Protein AF-A0A1T5KG09-F1 (afdb_monomer_lite)

Foldseek 3Di:
DDDDDPDDPPPDPPPPDPDDDPDDDPDDDDDPVVVVVVVVVVVVVVVVVVVVVVPPPDPPPCDPCNVPDDDDPDDQDDDPPSPDPDDD

Structure (mmCIF, N/CA/C/O backbone):
data_AF-A0A1T5KG09-F1
#
_entry.id   AF-A0A1T5KG09-F1
#
loop_
_atom_site.group_PDB
_atom_site.id
_atom_site.type_symbol
_atom_site.label_atom_id
_atom_site.label_alt_id
_atom_site.label_comp_id
_atom_site.label_asym_id
_atom_site.label_entity_id
_atom_site.label_seq_id
_atom_site.pdbx_PDB_ins_code
_atom_site.Cartn_x
_atom_site.Cartn_y
_atom_site.Cartn_z
_atom_site.occupancy
_atom_site.B_iso_or_equiv
_atom_site.auth_seq_id
_atom_site.auth_comp_id
_atom_site.auth_asym_id
_atom_site.auth_atom_id
_atom_site.pdbx_PDB_model_num
ATOM 1 N N . MET A 1 1 ? -37.393 24.635 -42.291 1.00 43.28 1 MET A N 1
ATOM 2 C CA . MET A 1 1 ? -37.405 23.585 -41.248 1.00 43.28 1 MET A CA 1
ATOM 3 C C . MET A 1 1 ? -35.962 23.295 -40.864 1.00 43.28 1 MET A C 1
ATOM 5 O O . MET A 1 1 ? -35.319 22.509 -41.540 1.00 43.28 1 MET A O 1
ATOM 9 N N . SER A 1 2 ? -35.430 2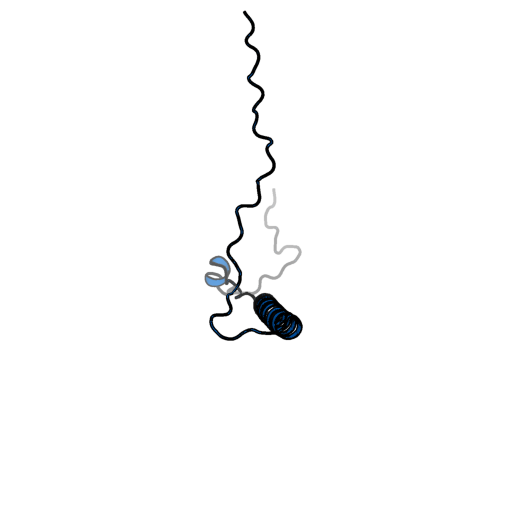4.001 -39.863 1.00 40.88 2 SER A N 1
ATOM 10 C CA . SER A 1 2 ? -34.086 23.754 -39.323 1.00 40.88 2 SER A CA 1
ATOM 11 C C . SER A 1 2 ? -34.270 23.196 -37.917 1.00 40.88 2 SER A C 1
ATOM 13 O O . SER A 1 2 ? -34.848 23.872 -37.069 1.00 40.88 2 SER A O 1
ATOM 15 N N . ALA A 1 3 ? -33.884 21.940 -37.711 1.00 49.47 3 ALA A N 1
ATOM 16 C CA . ALA A 1 3 ? -33.935 21.287 -36.412 1.00 49.47 3 ALA A CA 1
ATOM 17 C C . ALA A 1 3 ? -32.763 21.782 -35.552 1.00 49.47 3 ALA A C 1
ATOM 19 O O . ALA A 1 3 ? -31.621 21.789 -36.009 1.00 49.47 3 ALA A O 1
ATOM 20 N N . ALA A 1 4 ? -33.059 22.213 -34.326 1.00 56.44 4 ALA A N 1
ATOM 21 C CA . ALA A 1 4 ? -32.055 22.455 -33.297 1.00 56.44 4 ALA A CA 1
ATOM 22 C C . ALA A 1 4 ? -31.397 21.120 -32.893 1.00 56.44 4 ALA A C 1
ATOM 24 O O . ALA A 1 4 ? -32.104 20.110 -32.810 1.00 56.44 4 ALA A O 1
ATOM 25 N N . PRO A 1 5 ? -30.079 21.072 -32.631 1.00 56.66 5 PRO A N 1
ATOM 26 C CA . PRO A 1 5 ? -29.477 19.898 -32.027 1.00 56.66 5 PRO A CA 1
ATOM 27 C C . PRO A 1 5 ? -29.879 19.862 -30.548 1.00 56.66 5 PRO A C 1
ATOM 29 O O . PRO A 1 5 ? -29.854 20.879 -29.859 1.00 56.66 5 PRO A O 1
ATOM 32 N N . ALA A 1 6 ? -30.285 18.689 -30.068 1.00 59.66 6 ALA A N 1
ATOM 33 C CA . ALA A 1 6 ? -30.511 18.454 -28.652 1.00 59.66 6 ALA A CA 1
ATOM 34 C C . ALA A 1 6 ? -29.176 18.620 -27.913 1.00 59.66 6 ALA A C 1
ATOM 36 O O . ALA A 1 6 ? -28.257 17.818 -28.090 1.00 59.66 6 ALA A O 1
ATOM 37 N N . GLU A 1 7 ? -29.059 19.679 -27.117 1.00 55.59 7 GLU A N 1
ATOM 38 C CA . GLU A 1 7 ? -27.932 19.868 -26.216 1.00 55.59 7 GLU A CA 1
ATOM 39 C C . GLU A 1 7 ? -27.967 18.773 -25.149 1.00 55.59 7 GLU A C 1
ATOM 41 O O . GLU A 1 7 ? -28.839 18.686 -24.285 1.00 55.59 7 GLU A O 1
ATOM 46 N N . ASN A 1 8 ? -27.005 17.879 -25.315 1.00 58.44 8 ASN A N 1
ATOM 47 C CA . ASN A 1 8 ? -26.633 16.767 -24.471 1.00 58.44 8 ASN A CA 1
ATOM 48 C C . ASN A 1 8 ? -26.598 17.172 -22.983 1.00 58.44 8 ASN A C 1
ATOM 50 O O . ASN A 1 8 ? -25.655 17.820 -22.537 1.00 58.44 8 ASN A O 1
ATOM 54 N N . SER A 1 9 ? -27.596 16.747 -22.203 1.00 56.34 9 SER A N 1
ATOM 55 C CA . SER A 1 9 ? -27.693 16.942 -20.743 1.00 56.34 9 SER A CA 1
ATOM 56 C C . SER A 1 9 ? -26.688 16.095 -19.933 1.00 56.34 9 SER A C 1
ATOM 58 O O . SER A 1 9 ? -27.010 15.607 -18.853 1.00 56.34 9 SER A O 1
ATOM 60 N N . ALA A 1 10 ? -25.477 15.874 -20.448 1.00 61.25 10 ALA A N 1
ATOM 61 C CA . ALA A 1 10 ? -24.515 14.911 -19.907 1.00 61.25 10 ALA A CA 1
ATOM 62 C C . ALA A 1 10 ? -23.460 15.514 -18.960 1.00 61.25 10 ALA A C 1
ATOM 64 O O . ALA A 1 10 ? -22.392 14.928 -18.812 1.00 61.25 10 ALA A O 1
ATOM 65 N N . ASP A 1 11 ? -23.742 16.648 -18.314 1.00 57.22 11 ASP A N 1
ATOM 66 C CA . ASP A 1 11 ? -22.830 17.264 -17.337 1.00 57.22 11 ASP A CA 1
ATOM 67 C C . ASP A 1 11 ? -23.435 17.268 -15.924 1.00 57.22 11 ASP A C 1
ATOM 69 O O . ASP A 1 11 ? -23.570 18.293 -15.263 1.00 57.22 11 ASP A O 1
ATOM 73 N N . ALA A 1 12 ? -23.865 16.094 -15.459 1.00 61.88 12 ALA A N 1
ATOM 74 C CA . ALA A 1 12 ? -24.053 15.874 -14.031 1.00 61.88 12 ALA A CA 1
ATOM 75 C C . ALA A 1 12 ? -22.705 15.406 -13.457 1.00 61.88 12 ALA A C 1
ATOM 77 O O . ALA A 1 12 ? -22.162 14.419 -13.967 1.00 61.88 12 ALA A O 1
ATOM 78 N N . PRO A 1 13 ? -22.145 16.056 -12.415 1.00 70.25 13 PRO A N 1
ATOM 79 C CA . PRO A 1 13 ? -20.931 15.559 -11.781 1.00 70.25 13 PRO A CA 1
ATOM 80 C C . PRO A 1 13 ? -21.172 14.111 -11.332 1.00 70.25 13 PRO A C 1
ATOM 82 O O . PRO A 1 13 ? -22.262 13.814 -10.824 1.00 70.25 13 PRO A O 1
ATOM 85 N N . PRO A 1 14 ? -20.203 13.191 -11.515 1.00 65.25 14 PRO A N 1
ATOM 86 C CA . PRO A 1 14 ? -20.371 11.826 -11.054 1.00 65.25 14 PRO A CA 1
ATOM 87 C C . PRO A 1 14 ? -20.621 11.885 -9.550 1.00 65.25 14 PRO A C 1
ATOM 89 O O . PRO A 1 14 ? -19.744 12.261 -8.773 1.00 65.25 14 PRO A O 1
ATOM 92 N N . THR A 1 15 ? -21.845 11.553 -9.137 1.00 65.81 15 THR A N 1
ATOM 93 C CA . THR A 1 15 ? -22.145 11.340 -7.723 1.00 65.81 15 THR A CA 1
ATOM 94 C C . THR A 1 15 ? -21.184 10.244 -7.274 1.00 65.81 15 THR A C 1
ATOM 96 O O . THR A 1 15 ? -21.188 9.184 -7.909 1.00 65.81 15 THR A O 1
ATOM 99 N N . PRO A 1 16 ? -20.306 10.476 -6.279 1.00 67.31 16 PRO A N 1
ATOM 100 C CA . PRO A 1 16 ? -19.337 9.470 -5.885 1.00 67.31 16 PRO A CA 1
ATOM 101 C C . PRO A 1 16 ? -20.127 8.242 -5.442 1.00 67.31 16 PRO A C 1
ATOM 103 O O . PRO A 1 16 ? -20.824 8.273 -4.428 1.00 67.31 16 PRO A O 1
ATOM 106 N N . ALA A 1 17 ? -20.082 7.185 -6.256 1.00 65.88 17 ALA A N 1
ATOM 107 C CA . ALA A 1 17 ? -20.680 5.908 -5.919 1.00 65.88 17 ALA A CA 1
ATOM 108 C C . ALA A 1 17 ? -20.160 5.520 -4.532 1.00 65.88 17 ALA A C 1
ATOM 110 O O . ALA A 1 17 ? -18.952 5.583 -4.298 1.00 65.88 17 ALA A O 1
ATOM 111 N N . ALA A 1 18 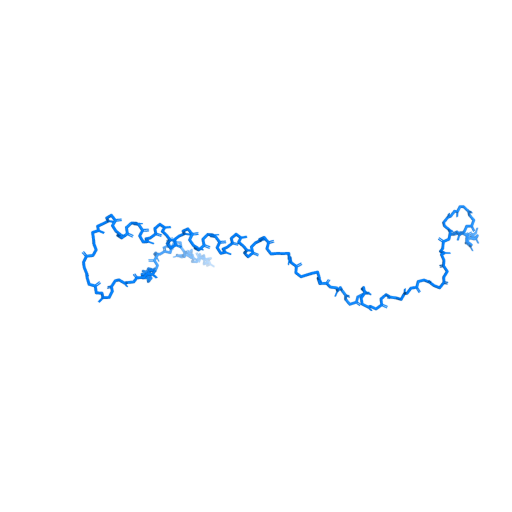? -21.074 5.209 -3.608 1.00 67.00 18 ALA A N 1
ATOM 112 C CA . ALA A 1 18 ? -20.756 4.974 -2.205 1.00 67.00 18 ALA A CA 1
ATOM 113 C C . ALA A 1 18 ? -19.585 3.985 -2.087 1.00 67.00 18 ALA A C 1
ATOM 115 O O . ALA A 1 18 ? -19.715 2.803 -2.411 1.00 67.00 18 ALA A O 1
ATOM 116 N N . ALA A 1 19 ? -18.416 4.493 -1.688 1.00 74.62 19 ALA A N 1
ATOM 117 C CA . ALA A 1 19 ? -17.207 3.695 -1.604 1.00 74.62 19 ALA A CA 1
ATOM 118 C C . ALA A 1 19 ? -17.398 2.609 -0.540 1.00 74.62 19 ALA A C 1
ATOM 120 O O . ALA A 1 19 ? -17.824 2.886 0.583 1.00 74.62 19 ALA A O 1
ATOM 121 N N . SER A 1 20 ? -17.086 1.363 -0.898 1.00 86.00 20 SER A N 1
ATOM 122 C CA . SER A 1 20 ? -17.078 0.271 0.075 1.00 86.00 20 SER A CA 1
ATOM 123 C C . SER A 1 20 ? -16.005 0.535 1.139 1.00 86.00 20 SER A C 1
ATOM 125 O O . SER A 1 20 ? -14.927 1.033 0.800 1.00 86.00 20 SER A O 1
ATOM 127 N N . PRO A 1 21 ? -16.270 0.221 2.419 1.00 89.62 21 PRO A N 1
ATOM 128 C CA . PRO A 1 21 ? -15.319 0.482 3.493 1.00 89.62 21 PRO A CA 1
ATOM 129 C C . PRO A 1 21 ? -14.022 -0.306 3.274 1.00 89.62 21 PRO A C 1
ATOM 131 O O . PRO A 1 21 ? -14.062 -1.489 2.942 1.00 89.62 21 PRO A O 1
ATOM 134 N N . ALA A 1 22 ? -12.872 0.340 3.495 1.00 91.69 22 ALA A N 1
ATOM 135 C CA . ALA A 1 22 ? -11.555 -0.272 3.285 1.00 91.69 22 ALA A CA 1
ATOM 136 C C . ALA A 1 22 ? -11.281 -1.460 4.229 1.00 91.69 22 ALA A C 1
ATOM 138 O O . ALA A 1 22 ? -10.598 -2.408 3.851 1.00 91.69 22 ALA A O 1
ATOM 139 N N . PHE A 1 23 ? -11.815 -1.415 5.453 1.00 94.88 23 PHE A N 1
ATOM 140 C CA . PHE A 1 23 ? -11.809 -2.519 6.414 1.00 94.88 23 PHE A CA 1
ATOM 141 C C . PHE A 1 23 ? -12.968 -2.366 7.411 1.00 94.88 23 PHE A C 1
ATOM 143 O O . PHE A 1 23 ? -13.600 -1.311 7.490 1.00 94.88 23 PHE A O 1
ATOM 150 N N . ARG A 1 24 ? -13.262 -3.426 8.174 1.00 95.44 24 ARG A N 1
ATOM 151 C CA . ARG A 1 24 ? -14.288 -3.437 9.227 1.00 95.44 24 ARG A CA 1
ATOM 152 C C . ARG A 1 24 ? -13.735 -4.081 10.496 1.00 95.44 24 ARG A C 1
ATOM 154 O O . ARG A 1 24 ? -13.090 -5.123 10.427 1.00 95.44 24 ARG A O 1
ATOM 161 N N . VAL A 1 25 ? -14.058 -3.495 11.646 1.00 96.38 25 VAL A N 1
ATOM 162 C CA . VAL A 1 25 ? -13.841 -4.112 12.960 1.00 96.38 25 VAL A CA 1
ATOM 163 C C . VAL A 1 25 ? -14.939 -5.145 13.205 1.00 96.38 25 VAL A C 1
ATOM 165 O O . VAL A 1 25 ? -16.122 -4.815 13.178 1.00 96.38 25 VAL A O 1
ATOM 168 N N . VAL A 1 26 ? -14.555 -6.405 13.397 1.00 97.88 26 VAL A N 1
ATOM 169 C CA . VAL A 1 26 ? -15.501 -7.522 13.584 1.00 97.88 26 VAL A CA 1
ATOM 170 C C . VAL A 1 26 ? -15.835 -7.795 15.052 1.00 97.88 26 VAL A C 1
ATOM 172 O O . VAL A 1 26 ? -16.840 -8.435 15.342 1.00 97.88 26 VAL A O 1
ATOM 175 N N . SER A 1 27 ? -15.008 -7.309 15.977 1.00 96.31 27 SER A N 1
ATOM 176 C CA . SER A 1 27 ? -15.155 -7.521 17.417 1.00 96.31 27 SER A CA 1
ATOM 177 C C . SER A 1 27 ? -14.459 -6.416 18.209 1.00 96.31 27 SER A C 1
ATOM 179 O O . SER A 1 27 ? -13.408 -5.934 17.786 1.00 96.31 27 SER A O 1
ATOM 181 N N . GLY A 1 28 ? -14.993 -6.093 19.389 1.00 97.00 28 GLY A N 1
ATOM 182 C CA . GLY A 1 28 ? -14.479 -5.026 20.253 1.00 97.00 28 GLY A CA 1
ATOM 183 C C . GLY A 1 28 ? -14.993 -3.636 19.865 1.00 97.00 28 GLY A C 1
ATOM 184 O O . GLY A 1 28 ? -15.680 -3.471 18.859 1.00 97.00 28 GLY A O 1
ATOM 185 N N . ALA A 1 29 ? -14.665 -2.641 20.688 1.00 96.88 29 ALA A N 1
ATOM 186 C CA . ALA A 1 29 ? -15.012 -1.237 20.479 1.00 96.88 29 ALA A CA 1
ATOM 187 C C . ALA A 1 29 ? -13.743 -0.382 20.645 1.00 96.88 29 ALA A C 1
ATOM 189 O O . ALA A 1 29 ? -13.506 0.134 21.738 1.00 96.88 29 ALA A O 1
ATOM 190 N N . PRO A 1 30 ? -12.877 -0.312 19.614 1.00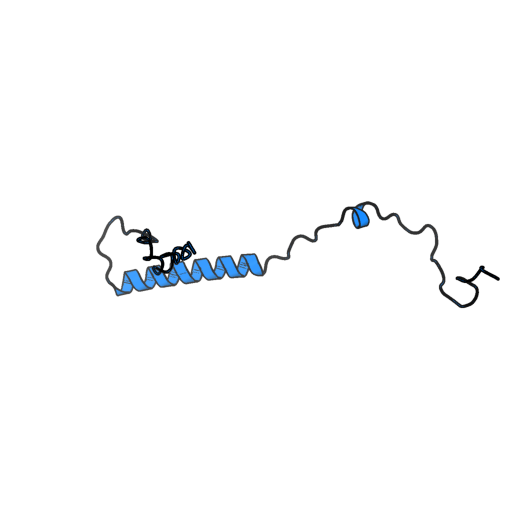 97.19 30 PRO A N 1
ATOM 191 C CA . PRO A 1 30 ? -11.650 0.468 19.698 1.00 97.19 30 PRO A CA 1
ATOM 192 C C . PRO A 1 30 ? -11.975 1.949 19.871 1.00 97.19 30 PRO A C 1
ATOM 194 O O . PRO A 1 30 ? -12.933 2.462 19.287 1.00 97.19 30 PRO A O 1
ATOM 197 N N . SER A 1 31 ? -11.149 2.631 20.652 1.00 98.38 31 SER A N 1
ATOM 198 C CA . SER A 1 31 ? -11.177 4.088 20.735 1.00 98.38 31 SER A CA 1
ATOM 199 C C . SER A 1 31 ? -10.771 4.724 19.400 1.00 98.38 31 SER A C 1
ATOM 201 O O . SER A 1 31 ? -10.081 4.113 18.577 1.00 98.38 31 SER A O 1
ATOM 203 N N . ASP A 1 32 ? -11.138 5.991 19.203 1.00 98.19 32 ASP A N 1
ATOM 204 C CA . ASP A 1 32 ? -10.776 6.749 17.997 1.00 98.19 32 ASP A CA 1
ATOM 205 C C . ASP A 1 32 ? -9.256 6.797 17.778 1.00 98.19 32 ASP A C 1
ATOM 207 O O . ASP A 1 32 ? -8.773 6.724 16.646 1.00 98.19 32 ASP A O 1
ATOM 211 N N . VAL A 1 33 ? -8.490 6.861 18.872 1.00 98.44 33 VAL A N 1
ATOM 212 C CA . VAL A 1 33 ? -7.022 6.868 18.847 1.00 98.44 33 VAL A CA 1
ATOM 213 C C . VAL A 1 33 ? -6.473 5.539 18.330 1.00 98.44 33 VAL A C 1
ATOM 215 O O . VAL A 1 33 ? -5.563 5.525 17.502 1.00 98.44 33 VAL A O 1
ATOM 218 N N . GLU A 1 34 ? -7.033 4.416 18.773 1.00 98.44 34 GLU A N 1
ATOM 219 C CA . GLU A 1 34 ? -6.614 3.088 18.316 1.00 98.44 34 GLU A CA 1
ATOM 220 C C . GLU A 1 34 ? -6.988 2.855 16.848 1.00 98.44 34 GLU A C 1
ATOM 222 O O . GLU A 1 34 ? -6.174 2.338 16.080 1.00 98.44 34 GLU A O 1
ATOM 227 N N . LEU A 1 35 ? -8.177 3.295 16.419 1.00 97.69 35 LEU A N 1
ATOM 228 C CA . LEU A 1 35 ? -8.573 3.253 15.006 1.00 97.69 35 LEU A CA 1
ATOM 229 C C . LEU A 1 35 ? -7.644 4.092 14.125 1.00 97.69 35 LEU A C 1
ATOM 231 O O . LEU A 1 35 ? -7.232 3.636 13.050 1.00 97.69 35 LEU A O 1
ATOM 235 N N . ALA A 1 36 ? -7.278 5.292 14.578 1.00 97.94 36 ALA A N 1
ATOM 236 C CA . ALA A 1 36 ? -6.322 6.143 13.880 1.00 97.94 36 ALA A CA 1
ATOM 237 C C . ALA A 1 36 ? -4.943 5.474 13.790 1.00 97.94 36 ALA A C 1
ATOM 239 O O . ALA A 1 36 ? -4.341 5.454 12.713 1.00 97.94 36 ALA A O 1
ATOM 240 N N . ALA A 1 37 ? -4.472 4.860 14.879 1.00 98.31 37 ALA A N 1
ATOM 241 C CA . ALA A 1 37 ? -3.197 4.150 14.911 1.00 98.31 37 ALA A CA 1
ATOM 242 C C . ALA A 1 37 ? -3.169 2.972 13.922 1.00 98.31 37 ALA A C 1
ATOM 244 O O . ALA A 1 37 ? -2.240 2.864 13.119 1.00 98.31 37 ALA A O 1
ATOM 245 N N . VAL A 1 38 ? -4.206 2.127 13.911 1.00 97.62 38 VAL A N 1
ATOM 246 C CA . VAL A 1 38 ? -4.317 1.006 12.959 1.00 97.62 38 VAL A CA 1
ATOM 247 C C . VAL A 1 38 ? -4.352 1.517 11.520 1.00 97.62 38 VAL A C 1
ATOM 249 O O . VAL A 1 38 ? -3.645 0.988 10.661 1.00 97.62 38 VAL A O 1
ATOM 252 N N . THR A 1 39 ? -5.116 2.576 11.253 1.00 97.62 39 THR A N 1
ATOM 253 C CA . THR A 1 39 ? -5.190 3.183 9.917 1.00 97.62 39 THR A CA 1
ATOM 254 C C . THR A 1 39 ? -3.825 3.702 9.466 1.00 97.62 39 THR A C 1
ATOM 256 O O . THR A 1 39 ? -3.400 3.418 8.345 1.00 97.62 39 THR A O 1
ATOM 259 N N . ALA A 1 40 ? -3.097 4.397 10.343 1.00 98.50 40 ALA A N 1
ATOM 260 C CA . ALA A 1 40 ? -1.758 4.903 10.056 1.00 98.50 40 ALA A CA 1
ATOM 261 C C . ALA A 1 40 ? -0.772 3.769 9.736 1.00 98.50 40 ALA A C 1
ATOM 263 O O . ALA A 1 40 ? -0.028 3.858 8.758 1.00 98.50 40 ALA A O 1
ATOM 264 N N . VAL A 1 41 ? -0.807 2.672 10.500 1.00 98.50 41 VAL A N 1
ATOM 265 C CA . VAL A 1 41 ? 0.025 1.487 10.238 1.00 98.50 41 VAL A CA 1
ATOM 266 C C . VAL A 1 41 ? -0.332 0.855 8.894 1.00 98.50 41 VAL A C 1
ATOM 268 O O . VAL A 1 41 ? 0.561 0.566 8.096 1.00 98.50 41 VAL A O 1
ATOM 271 N N . LEU A 1 42 ? -1.619 0.676 8.591 1.00 98.12 42 LEU A N 1
ATOM 272 C CA . LEU A 1 42 ? -2.052 0.124 7.306 1.00 98.12 42 LEU A CA 1
ATOM 273 C C . LEU A 1 42 ? -1.569 0.992 6.136 1.00 98.12 42 LEU A C 1
ATOM 275 O O . LEU A 1 42 ? -0.955 0.464 5.208 1.00 98.12 42 LEU A O 1
ATOM 279 N N . LEU A 1 43 ? -1.744 2.313 6.206 1.00 98.19 43 LEU A N 1
ATOM 280 C CA . LEU A 1 43 ? -1.255 3.232 5.174 1.00 98.19 43 LEU A CA 1
ATOM 281 C C . LEU A 1 43 ? 0.273 3.178 5.028 1.00 98.19 43 LEU A C 1
ATOM 283 O O . LEU A 1 43 ? 0.776 3.070 3.909 1.00 98.19 43 LEU A O 1
ATOM 287 N N . ALA A 1 44 ? 1.015 3.169 6.138 1.00 98.31 44 ALA A N 1
ATOM 288 C CA . ALA A 1 44 ? 2.472 3.064 6.119 1.00 98.31 44 ALA A CA 1
ATOM 289 C C . ALA A 1 44 ? 2.946 1.748 5.478 1.00 98.31 44 ALA A C 1
ATOM 291 O O . ALA A 1 44 ? 3.861 1.752 4.653 1.00 98.31 44 ALA A O 1
ATOM 292 N N . THR A 1 45 ? 2.300 0.621 5.797 1.00 98.38 45 THR A N 1
ATOM 293 C CA . THR A 1 45 ? 2.649 -0.681 5.203 1.00 98.38 45 THR A CA 1
ATOM 294 C C . THR A 1 45 ? 2.337 -0.744 3.708 1.00 98.38 45 THR A C 1
ATOM 296 O O . THR A 1 45 ? 3.135 -1.291 2.942 1.00 98.38 45 THR A O 1
ATOM 299 N N . LEU A 1 46 ? 1.215 -0.166 3.267 1.00 97.56 46 LEU A N 1
ATOM 300 C CA . LEU A 1 46 ? 0.865 -0.074 1.849 1.00 97.56 46 LEU A CA 1
ATOM 301 C C . LEU A 1 46 ? 1.875 0.791 1.090 1.00 97.56 46 LEU A C 1
ATOM 303 O O . LEU A 1 46 ? 2.374 0.366 0.046 1.00 97.56 46 LEU A O 1
ATOM 307 N N . GLN A 1 47 ? 2.245 1.945 1.647 1.00 97.75 47 GLN A N 1
ATOM 308 C CA . GLN A 1 47 ? 3.253 2.819 1.053 1.00 97.75 47 GLN A CA 1
ATOM 309 C C . GLN A 1 47 ? 4.619 2.132 0.967 1.00 97.75 47 GLN A C 1
ATOM 311 O O . GLN A 1 47 ? 5.275 2.184 -0.073 1.00 97.75 47 GLN A O 1
ATOM 316 N N . ALA A 1 48 ? 5.042 1.441 2.028 1.00 96.31 48 ALA A N 1
ATOM 317 C CA . ALA A 1 48 ? 6.301 0.703 2.040 1.00 96.31 48 ALA A CA 1
ATOM 318 C C . ALA A 1 48 ? 6.335 -0.383 0.952 1.00 96.31 48 ALA A C 1
ATOM 320 O O . ALA A 1 48 ? 7.335 -0.519 0.246 1.00 96.31 48 ALA A O 1
ATOM 321 N N . ARG A 1 49 ? 5.229 -1.115 0.758 1.00 96.06 49 ARG A N 1
ATOM 322 C CA . ARG A 1 49 ? 5.110 -2.116 -0.315 1.00 96.06 49 ARG A CA 1
ATOM 323 C C . ARG A 1 49 ? 5.144 -1.489 -1.705 1.00 96.06 49 ARG A C 1
ATOM 325 O O . ARG A 1 49 ? 5.825 -2.019 -2.579 1.00 96.06 49 ARG A O 1
ATOM 332 N N . ALA A 1 50 ? 4.452 -0.369 -1.904 1.00 94.94 50 ALA A N 1
ATOM 333 C CA . ALA A 1 50 ? 4.482 0.359 -3.170 1.00 94.94 50 ALA A CA 1
ATOM 334 C C . ALA A 1 50 ? 5.904 0.842 -3.501 1.00 94.94 50 ALA A C 1
ATOM 336 O O . ALA A 1 50 ? 6.388 0.635 -4.613 1.00 94.94 50 ALA A O 1
ATOM 337 N N . ASN A 1 51 ? 6.609 1.395 -2.512 1.00 94.31 51 ASN A N 1
ATOM 338 C CA . ASN A 1 51 ? 7.992 1.839 -2.663 1.00 94.31 51 ASN A CA 1
ATOM 339 C C . ASN A 1 51 ? 8.936 0.668 -2.970 1.00 94.31 51 ASN A C 1
ATOM 341 O O . ASN A 1 51 ? 9.771 0.776 -3.864 1.00 94.31 51 ASN A O 1
ATOM 345 N N . ALA A 1 52 ? 8.786 -0.465 -2.278 1.00 92.31 52 ALA A N 1
ATOM 346 C CA . ALA A 1 52 ? 9.585 -1.661 -2.538 1.00 92.31 52 ALA A CA 1
ATOM 347 C C . ALA A 1 52 ? 9.356 -2.209 -3.958 1.00 92.31 52 ALA A C 1
ATOM 349 O O . ALA A 1 52 ? 10.310 -2.586 -4.637 1.00 92.31 52 ALA A O 1
ATOM 350 N N . ALA A 1 53 ? 8.109 -2.201 -4.435 1.00 88.19 53 ALA A N 1
ATOM 351 C CA . ALA A 1 53 ? 7.780 -2.593 -5.803 1.00 88.19 53 ALA A CA 1
ATOM 352 C C . ALA A 1 53 ? 8.372 -1.629 -6.846 1.00 88.19 53 ALA A C 1
ATOM 354 O O . ALA A 1 53 ? 8.835 -2.076 -7.893 1.00 88.19 53 ALA A O 1
ATOM 355 N N . ALA A 1 54 ? 8.397 -0.325 -6.556 1.00 86.69 54 ALA A N 1
ATOM 356 C CA . ALA A 1 54 ? 9.012 0.680 -7.423 1.00 86.69 54 ALA A CA 1
ATOM 357 C C . ALA A 1 54 ? 10.549 0.589 -7.444 1.00 86.69 54 ALA A C 1
ATOM 359 O O . ALA A 1 54 ? 11.164 0.838 -8.480 1.00 86.69 54 ALA A O 1
ATOM 360 N N . ALA A 1 55 ? 11.166 0.218 -6.319 1.00 85.00 55 ALA A N 1
ATOM 361 C CA . ALA A 1 55 ? 12.612 0.050 -6.194 1.00 85.00 55 ALA A CA 1
ATOM 362 C C . ALA A 1 55 ? 13.128 -1.269 -6.795 1.00 85.00 55 ALA A C 1
ATOM 364 O O . ALA A 1 55 ? 14.327 -1.400 -7.046 1.00 85.00 55 ALA A O 1
ATOM 365 N N . ALA A 1 56 ? 12.253 -2.252 -7.028 1.00 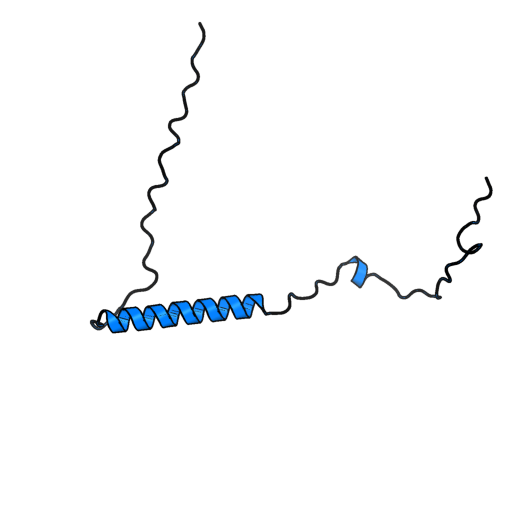80.38 56 ALA A N 1
ATOM 366 C CA . ALA A 1 56 ? 12.649 -3.507 -7.647 1.00 80.38 56 ALA A CA 1
ATOM 367 C C . ALA A 1 56 ? 13.206 -3.242 -9.061 1.00 80.38 56 ALA A C 1
ATOM 369 O O . ALA A 1 56 ? 12.521 -2.618 -9.881 1.00 80.38 56 ALA A O 1
ATOM 370 N N . PRO A 1 57 ? 14.427 -3.713 -9.388 1.00 77.31 57 PRO A N 1
ATOM 371 C CA . PRO A 1 57 ? 14.974 -3.540 -10.723 1.00 77.31 57 PRO A CA 1
ATOM 372 C C . PRO A 1 57 ? 14.021 -4.185 -11.726 1.00 77.31 57 PRO A C 1
ATOM 374 O O . PRO A 1 57 ? 13.700 -5.374 -11.637 1.00 77.31 57 PRO A O 1
ATOM 377 N N . ARG A 1 58 ? 13.545 -3.387 -12.687 1.00 76.50 58 ARG A N 1
ATOM 378 C CA . ARG A 1 58 ? 12.696 -3.901 -13.761 1.00 76.50 58 ARG A CA 1
ATOM 379 C C . ARG A 1 58 ? 13.471 -5.022 -14.458 1.00 76.50 58 ARG A C 1
ATOM 381 O O . ARG A 1 58 ? 14.636 -4.803 -14.800 1.00 76.50 58 ARG A O 1
ATOM 388 N N . PRO A 1 59 ? 12.864 -6.199 -14.697 1.00 75.62 59 PRO A N 1
ATOM 389 C CA . PRO A 1 59 ? 13.551 -7.259 -15.414 1.00 75.62 59 PRO A CA 1
ATOM 390 C C . PRO A 1 59 ? 14.038 -6.698 -16.748 1.00 75.62 59 PRO A C 1
ATOM 392 O O . PRO A 1 59 ? 13.243 -6.153 -17.524 1.00 75.62 59 PRO A O 1
ATOM 395 N N . VAL A 1 60 ? 15.348 -6.800 -16.992 1.00 80.62 60 VAL A N 1
ATOM 396 C CA . VAL A 1 60 ? 15.944 -6.402 -18.267 1.00 80.62 60 VAL A CA 1
ATOM 397 C C . VAL A 1 60 ? 15.335 -7.311 -19.325 1.00 80.62 60 VAL A C 1
ATOM 399 O O . VAL A 1 60 ? 15.665 -8.491 -19.434 1.00 80.62 60 VAL A O 1
ATOM 402 N N . ARG A 1 61 ? 14.372 -6.781 -20.081 1.00 82.06 61 ARG A N 1
ATOM 403 C CA . ARG A 1 61 ? 13.756 -7.522 -21.176 1.00 82.06 61 ARG A CA 1
ATOM 404 C C . ARG A 1 61 ? 14.777 -7.594 -22.298 1.00 82.06 61 ARG A C 1
ATOM 406 O O . ARG A 1 61 ? 14.934 -6.640 -23.052 1.00 82.06 61 ARG A O 1
ATOM 413 N N . VAL A 1 62 ? 15.460 -8.730 -22.409 1.00 86.56 62 VAL A N 1
ATOM 414 C CA . VAL A 1 62 ? 16.314 -9.008 -23.565 1.00 86.56 62 VAL A CA 1
ATOM 415 C C . VAL A 1 62 ? 15.421 -9.049 -24.800 1.00 86.56 62 VAL A C 1
ATOM 417 O O . VAL A 1 62 ? 14.529 -9.902 -24.909 1.00 86.56 62 VAL A O 1
ATOM 420 N N . THR A 1 63 ? 15.636 -8.108 -25.716 1.00 88.81 63 THR A N 1
ATOM 421 C CA . THR A 1 63 ? 14.889 -8.032 -26.977 1.00 88.81 63 THR A CA 1
ATOM 422 C C . THR A 1 63 ? 15.141 -9.276 -27.830 1.00 88.81 63 THR A C 1
ATOM 424 O O . THR A 1 63 ? 16.154 -9.961 -27.676 1.00 88.81 63 THR A O 1
ATOM 427 N N . ALA A 1 64 ? 14.221 -9.588 -28.748 1.00 88.69 64 ALA A N 1
ATOM 428 C CA . ALA A 1 64 ? 14.423 -10.686 -29.696 1.00 88.69 64 ALA A CA 1
ATOM 429 C C . ALA A 1 64 ? 15.706 -10.480 -30.526 1.00 88.69 64 ALA A C 1
ATOM 431 O O . ALA A 1 64 ? 16.473 -11.423 -30.697 1.00 88.69 64 ALA A O 1
ATOM 432 N N . TRP A 1 65 ? 15.985 -9.233 -30.928 1.00 85.88 65 TRP A N 1
ATOM 433 C CA . TRP A 1 65 ? 17.218 -8.850 -31.616 1.00 85.88 65 TRP A CA 1
ATOM 434 C C . TRP A 1 65 ? 18.471 -9.158 -30.790 1.00 85.88 65 TRP A C 1
ATOM 436 O O . TRP A 1 65 ? 19.338 -9.878 -31.277 1.00 85.88 65 TRP A O 1
ATOM 446 N N . GLN A 1 66 ? 18.541 -8.706 -29.529 1.00 89.12 66 GLN A N 1
ATOM 447 C CA . GLN A 1 66 ? 19.673 -8.997 -28.632 1.00 89.12 66 GLN A CA 1
ATOM 448 C C . GLN A 1 66 ? 19.871 -10.501 -28.415 1.00 89.12 66 GLN A C 1
ATOM 450 O O . GLN A 1 66 ? 21.003 -10.965 -28.361 1.00 89.12 66 GLN A O 1
ATOM 455 N N . ARG A 1 67 ? 18.780 -11.275 -28.334 1.00 86.62 67 ARG A N 1
ATOM 456 C CA . ARG A 1 67 ? 18.839 -12.744 -28.255 1.00 86.62 67 ARG A CA 1
ATOM 457 C C . ARG A 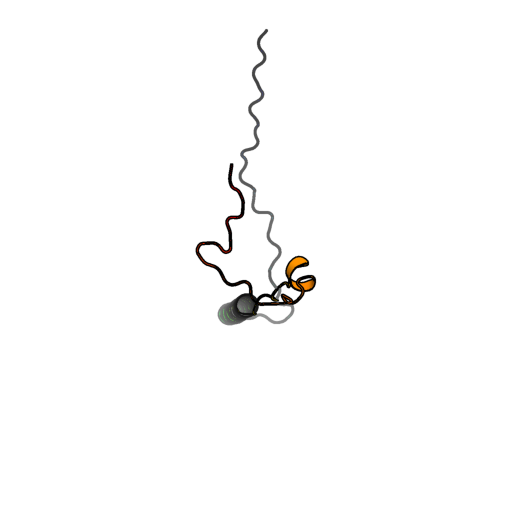1 67 ? 19.390 -13.384 -29.529 1.00 86.62 67 ARG A C 1
ATOM 459 O O . ARG A 1 67 ? 20.045 -14.417 -29.455 1.00 86.62 67 ARG A O 1
ATOM 466 N N . SER A 1 68 ? 19.101 -12.792 -30.686 1.00 89.12 68 SER A N 1
ATOM 467 C CA . SER A 1 68 ? 19.557 -13.283 -31.990 1.00 89.12 68 SER A CA 1
ATOM 468 C C . SER A 1 68 ? 20.915 -12.733 -32.436 1.00 89.12 68 SER A C 1
ATOM 470 O O . SER A 1 68 ? 21.483 -13.255 -33.397 1.00 89.12 68 SER A O 1
ATOM 472 N N . GLN A 1 69 ? 21.443 -11.695 -31.775 1.00 90.75 69 GLN A N 1
ATOM 473 C CA . GLN A 1 69 ? 22.737 -11.115 -32.119 1.00 90.75 69 GLN A CA 1
ATOM 474 C C . GLN A 1 69 ? 23.827 -12.176 -31.971 1.00 90.75 69 GLN A C 1
ATOM 476 O O . GLN A 1 69 ? 24.012 -12.776 -30.914 1.00 90.75 69 GLN A O 1
ATOM 481 N N . ARG A 1 70 ? 24.570 -12.404 -33.054 1.00 85.75 70 ARG A N 1
ATOM 482 C CA . ARG A 1 70 ? 25.773 -13.238 -33.043 1.00 85.75 70 ARG A CA 1
ATOM 483 C C . ARG A 1 70 ? 27.000 -12.347 -32.915 1.00 85.75 70 ARG A C 1
ATOM 485 O O . ARG A 1 70 ? 26.987 -11.202 -33.363 1.00 85.75 70 ARG A O 1
ATOM 492 N N . GLY A 1 71 ? 28.063 -12.886 -32.324 1.00 85.00 71 GLY A N 1
ATOM 493 C CA . GLY A 1 71 ? 29.348 -12.197 -32.270 1.00 85.00 71 GLY A CA 1
ATOM 494 C C . GLY A 1 71 ? 29.854 -11.865 -33.675 1.00 85.00 71 GLY A C 1
ATOM 495 O O . GLY A 1 71 ? 29.738 -12.679 -34.597 1.00 85.00 71 GLY A O 1
ATOM 496 N N . LEU A 1 72 ? 30.416 -10.666 -33.839 1.00 82.94 72 LEU A N 1
ATOM 497 C CA . LEU A 1 72 ? 31.118 -10.301 -35.064 1.00 82.94 72 LEU A CA 1
ATOM 498 C C . LEU A 1 72 ? 32.292 -11.260 -35.257 1.00 82.94 72 LEU A C 1
ATOM 500 O O . LEU A 1 72 ? 33.072 -11.494 -34.337 1.00 82.94 72 LEU A O 1
ATOM 504 N N . ARG A 1 73 ? 32.439 -11.808 -36.466 1.00 85.69 73 ARG A N 1
ATOM 505 C CA . ARG A 1 73 ? 33.553 -12.720 -36.769 1.00 85.69 73 ARG A CA 1
ATOM 506 C C . ARG A 1 73 ? 34.908 -12.014 -36.709 1.00 85.69 73 ARG A C 1
ATOM 508 O O . ARG A 1 73 ? 35.913 -12.668 -36.456 1.00 85.69 73 ARG A O 1
ATOM 515 N N . ARG A 1 74 ? 34.937 -10.704 -36.979 1.00 83.75 74 ARG A N 1
ATOM 516 C CA . ARG A 1 74 ? 36.121 -9.839 -36.922 1.00 83.75 74 ARG A CA 1
ATOM 517 C C . ARG A 1 74 ? 35.715 -8.416 -36.518 1.00 83.75 74 ARG A C 1
ATOM 519 O O . ARG A 1 74 ? 34.618 -7.995 -36.887 1.00 83.75 74 ARG A O 1
ATOM 526 N N . PRO A 1 75 ? 36.575 -7.671 -35.804 1.00 81.12 75 PRO A N 1
ATOM 527 C CA . PRO A 1 75 ? 36.367 -6.246 -35.575 1.00 81.12 75 PRO A CA 1
ATOM 528 C C . PRO A 1 75 ? 36.302 -5.488 -36.908 1.00 81.12 75 PRO A C 1
ATOM 530 O O . PRO A 1 75 ? 37.163 -5.672 -37.768 1.00 81.12 75 PRO A O 1
ATOM 533 N N . HIS A 1 76 ? 35.298 -4.630 -37.081 1.00 79.31 76 HIS A N 1
ATOM 534 C CA . HIS A 1 76 ? 35.285 -3.664 -38.178 1.00 79.31 76 HIS A CA 1
ATOM 535 C C . HIS A 1 76 ? 36.085 -2.434 -37.749 1.00 79.31 76 HIS A C 1
ATOM 537 O O . HIS A 1 76 ? 35.793 -1.852 -36.707 1.00 79.31 76 HIS A O 1
ATOM 543 N N . VAL A 1 77 ? 37.091 -2.052 -38.536 1.00 81.31 77 VAL A N 1
ATOM 544 C CA . VAL A 1 77 ? 37.906 -0.856 -38.283 1.00 81.31 77 VAL A CA 1
ATOM 545 C C . VAL A 1 77 ? 37.285 0.319 -39.035 1.00 81.31 77 VAL A C 1
ATOM 547 O O . VAL A 1 77 ? 37.287 0.304 -40.268 1.00 81.31 77 VAL A O 1
ATOM 550 N N . PRO A 1 78 ? 36.723 1.326 -38.344 1.00 79.75 78 PRO A N 1
ATOM 551 C CA . PRO A 1 78 ? 36.248 2.519 -39.013 1.00 79.75 78 PRO A CA 1
ATOM 552 C C . PRO A 1 78 ? 37.391 3.462 -39.390 1.00 79.75 78 PRO A C 1
ATOM 554 O O . PRO A 1 78 ? 38.311 3.673 -38.610 1.00 79.75 78 PRO A O 1
ATOM 557 N N . GLY A 1 79 ? 37.318 4.045 -40.589 1.00 76.50 79 GLY A N 1
ATOM 558 C CA . GLY A 1 79 ? 38.296 5.023 -41.064 1.00 76.50 79 GLY A CA 1
ATOM 559 C C . GLY A 1 79 ? 38.082 5.442 -42.525 1.00 76.50 79 GLY A C 1
ATOM 560 O O . GLY A 1 79 ? 37.334 4.780 -43.256 1.00 76.50 79 GLY A O 1
ATOM 561 N N . PRO A 1 80 ? 38.717 6.542 -42.969 1.00 71.12 80 PRO A N 1
ATOM 562 C CA . PRO A 1 80 ? 38.760 6.929 -44.379 1.00 71.12 80 PRO A CA 1
ATOM 563 C C . PRO A 1 80 ? 39.238 5.758 -45.254 1.00 71.12 80 PRO A C 1
ATOM 565 O O . PRO A 1 80 ? 40.181 5.066 -44.894 1.00 71.12 80 PRO A O 1
ATOM 568 N N . GLY A 1 81 ? 38.559 5.493 -46.373 1.00 72.94 81 GLY A N 1
ATOM 569 C CA . GLY A 1 81 ? 38.858 4.356 -47.262 1.00 72.94 81 GLY A CA 1
ATOM 570 C C . GLY A 1 81 ? 38.246 3.011 -46.846 1.00 72.94 81 GLY A C 1
ATOM 571 O O . GLY A 1 81 ? 38.093 2.133 -47.687 1.00 72.94 81 GLY A O 1
ATOM 572 N N . HIS A 1 82 ? 37.794 2.857 -45.597 1.00 74.44 82 HIS A N 1
ATOM 573 C CA . HIS A 1 82 ? 37.182 1.607 -45.119 1.00 74.44 82 HIS A CA 1
ATOM 574 C C . HIS A 1 82 ? 35.656 1.543 -45.311 1.00 74.44 82 HIS A C 1
ATOM 576 O O . HIS A 1 82 ? 35.072 0.470 -45.189 1.00 74.44 82 HIS A O 1
ATOM 582 N N . TRP A 1 83 ? 35.009 2.670 -45.640 1.00 71.69 83 TRP A N 1
ATOM 583 C CA . TRP A 1 83 ? 33.546 2.765 -45.804 1.00 71.69 83 TRP A CA 1
ATOM 584 C C . TRP A 1 83 ? 33.084 3.305 -47.165 1.00 71.69 83 TRP A C 1
ATOM 586 O O . TRP A 1 83 ? 31.892 3.538 -47.355 1.00 71.69 83 TRP A O 1
ATOM 596 N N . ARG A 1 84 ? 33.989 3.542 -48.124 1.00 65.38 84 ARG A N 1
ATOM 597 C CA . ARG A 1 84 ? 33.640 4.181 -49.405 1.00 65.38 84 ARG A CA 1
ATOM 598 C C . ARG A 1 84 ? 34.279 3.460 -50.590 1.00 65.38 84 ARG A C 1
ATOM 600 O O . ARG A 1 84 ? 35.381 3.795 -50.997 1.00 65.38 84 ARG A O 1
ATOM 607 N N . GLY A 1 85 ? 33.539 2.492 -51.131 1.00 65.56 85 GLY A N 1
ATOM 608 C CA . GLY A 1 85 ? 33.789 1.838 -52.422 1.00 65.56 85 GLY A CA 1
ATOM 609 C C . GLY A 1 85 ? 32.769 2.222 -53.501 1.00 65.56 85 GLY A C 1
ATOM 610 O O . GLY A 1 85 ? 32.553 1.450 -54.424 1.00 65.56 85 GLY A O 1
ATOM 611 N N . PHE A 1 86 ? 32.095 3.370 -53.367 1.00 62.75 86 PHE A N 1
ATOM 612 C CA . PHE A 1 86 ? 31.253 3.913 -54.432 1.00 62.75 86 PHE A CA 1
ATOM 613 C C . PHE A 1 86 ? 31.973 5.098 -55.073 1.00 62.75 86 PHE A C 1
ATOM 615 O O . PHE A 1 86 ? 31.990 6.196 -54.516 1.00 62.75 86 PHE A O 1
ATOM 622 N N . SER A 1 87 ? 32.602 4.847 -56.216 1.00 65.31 87 SER A N 1
ATOM 623 C CA . SER A 1 87 ? 32.937 5.873 -57.198 1.00 65.31 87 SER A CA 1
ATOM 624 C C . SER A 1 87 ? 31.774 5.931 -58.187 1.00 65.31 87 SER A C 1
ATOM 626 O O . SER A 1 87 ? 31.633 5.029 -59.015 1.00 65.31 87 SER A O 1
ATOM 628 N N . GLY A 1 88 ? 30.907 6.928 -58.026 1.00 56.75 88 GLY A N 1
ATOM 629 C CA . GLY A 1 88 ? 30.092 7.419 -59.137 1.00 56.75 88 GLY A CA 1
ATOM 630 C C . GLY A 1 88 ? 30.941 8.289 -60.047 1.00 56.75 88 GLY A C 1
ATOM 631 O O . GLY A 1 88 ? 31.884 8.919 -59.511 1.00 56.75 88 GLY A O 1
#

Radius of gyration: 32.49 Å; chains: 1; bounding box: 76×37×80 Å

Secondary structure (DSSP, 8-state):
-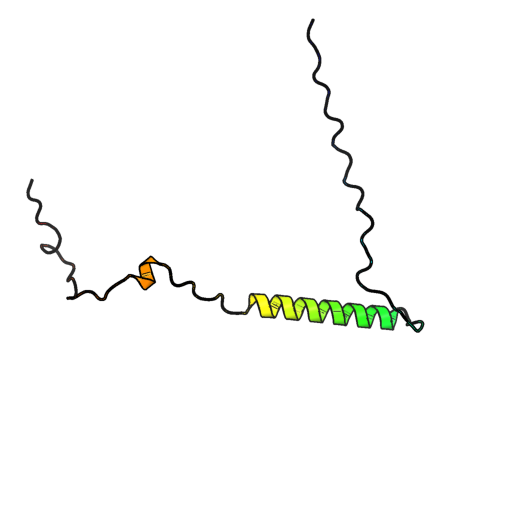-PPP-------------PPPS----SS---HHHHHHHHHHHHHHHHHHHHHHHHSPPP----HHHHHPPPPSS----STTTS-----

Sequence (88 aa):
MSAAPAENSADAPPTPAAASPAFRVVSGAPSDVELAAVTAVLLATLQARANAAAAAPRPVRVTAWQRSQRGLRRPHVPGPGHWRGFSG

pLDDT: mean 81.58, std 15.34, range [40.88, 98.5]

InterPro domains:
  IPR032716 Biotin-dependent acetyl-/propionyl-coenzyme A carboxylase epsilon subunit [PF13822] (21-83)

Organism: NCBI:txid123320